Protein AF-0000000072409948 (afdb_homodimer)

Structure (mmCIF, N/CA/C/O backbone):
data_AF-0000000072409948-model_v1
#
loop_
_entity.id
_entity.type
_entity.pdbx_description
1 polymer 'Uncharacterized protein'
#
loop_
_atom_site.group_PDB
_atom_site.id
_atom_site.type_symbol
_atom_site.label_atom_id
_atom_site.label_alt_id
_atom_site.label_comp_id
_atom_site.label_asym_id
_atom_site.label_entity_id
_atom_site.label_seq_id
_atom_site.pdbx_PDB_ins_code
_atom_site.Cartn_x
_atom_site.Cartn_y
_atom_site.Cartn_z
_atom_site.occupancy
_atom_site.B_iso_or_equiv
_atom_site.auth_seq_id
_atom_site.auth_comp_id
_atom_site.auth_asym_id
_atom_site.auth_atom_id
_atom_site.pdbx_PDB_model_num
ATOM 1 N N . MET A 1 1 ? 25.859 12.555 -10.852 1 37.06 1 MET A N 1
ATOM 2 C CA . MET A 1 1 ? 24.609 13.281 -10.75 1 37.06 1 MET A CA 1
ATOM 3 C C . MET A 1 1 ? 24.266 13.594 -9.297 1 37.06 1 MET A C 1
ATOM 5 O O . MET A 1 1 ? 24.281 12.695 -8.453 1 37.06 1 MET A O 1
ATOM 9 N N . LYS A 1 2 ? 24.5 14.805 -8.852 1 41.34 2 LYS A N 1
ATOM 10 C CA . LYS A 1 2 ? 24.234 15.227 -7.48 1 41.34 2 LYS A CA 1
ATOM 11 C C . LYS A 1 2 ? 22.844 14.781 -7.027 1 41.34 2 LYS A C 1
ATOM 13 O O . LYS A 1 2 ? 21.859 15 -7.738 1 41.34 2 LYS A O 1
ATOM 18 N N .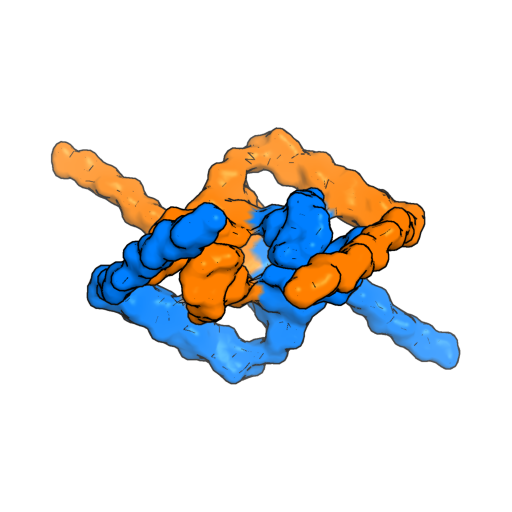 ARG A 1 3 ? 22.703 13.812 -6.215 1 50.34 3 ARG A N 1
ATOM 19 C CA . ARG A 1 3 ? 21.406 13.43 -5.645 1 50.34 3 ARG A CA 1
ATOM 20 C C . ARG A 1 3 ? 20.641 14.656 -5.16 1 50.34 3 ARG A C 1
ATOM 22 O O . ARG A 1 3 ? 21.141 15.422 -4.328 1 50.34 3 ARG A O 1
ATOM 29 N N . ALA A 1 4 ? 19.922 15.336 -6.039 1 54.34 4 ALA A N 1
ATOM 30 C CA . ALA A 1 4 ? 19.141 16.484 -5.609 1 54.34 4 ALA A CA 1
ATOM 31 C C . ALA A 1 4 ? 18.547 16.266 -4.223 1 54.34 4 ALA A C 1
ATOM 33 O O . ALA A 1 4 ? 18.125 15.148 -3.891 1 54.34 4 ALA A O 1
ATOM 34 N N . SER A 1 5 ? 19.031 17.062 -3.244 1 65.25 5 SER A N 1
ATOM 35 C CA . SER A 1 5 ? 18.578 17.031 -1.859 1 65.25 5 SER A CA 1
ATOM 36 C C . SER A 1 5 ? 17.062 16.875 -1.782 1 65.25 5 SER A C 1
ATOM 38 O O . SER A 1 5 ? 16.328 17.609 -2.461 1 65.25 5 SER A O 1
ATOM 40 N N . ILE A 1 6 ? 16.656 15.711 -1.478 1 70.06 6 ILE A N 1
ATOM 41 C CA . ILE A 1 6 ? 15.219 15.5 -1.303 1 70.06 6 ILE A CA 1
ATOM 42 C C . ILE A 1 6 ? 14.664 16.531 -0.312 1 70.06 6 ILE A C 1
ATOM 44 O O . ILE A 1 6 ? 15.164 16.641 0.808 1 70.06 6 ILE A O 1
ATOM 48 N N . ARG A 1 7 ? 13.961 17.547 -0.722 1 80.25 7 ARG A N 1
ATOM 49 C CA . ARG A 1 7 ? 13.305 18.5 0.164 1 80.25 7 ARG A CA 1
ATOM 50 C C . ARG A 1 7 ? 12.266 17.812 1.042 1 80.25 7 ARG A C 1
ATOM 52 O O . ARG A 1 7 ? 11.258 17.312 0.543 1 80.25 7 ARG A O 1
ATOM 59 N N . VAL A 1 8 ? 12.656 17.484 2.227 1 82.19 8 VAL A N 1
ATOM 60 C CA . VAL A 1 8 ? 11.727 16.938 3.207 1 82.19 8 VAL A CA 1
ATOM 61 C C . VAL A 1 8 ? 11.188 18.062 4.09 1 82.19 8 VAL A C 1
ATOM 63 O O . VAL A 1 8 ? 11.945 18.906 4.574 1 82.19 8 VAL A O 1
ATOM 66 N N . GLN A 1 9 ? 9.836 18.266 4.035 1 86.56 9 GLN A N 1
ATOM 67 C CA . GLN A 1 9 ? 9.18 19.234 4.906 1 86.56 9 GLN A CA 1
ATOM 68 C C . GLN A 1 9 ? 8.32 18.531 5.957 1 86.56 9 GLN A C 1
ATOM 70 O O . GLN A 1 9 ? 7.84 17.422 5.734 1 86.56 9 GLN A O 1
ATOM 75 N N . GLU A 1 10 ? 8.219 19.203 7.148 1 88.12 10 GLU A N 1
ATOM 76 C CA . GLU A 1 10 ? 7.355 18.688 8.203 1 88.12 10 GLU A CA 1
ATOM 77 C C . GLU A 1 10 ? 5.887 18.75 7.793 1 88.12 10 GLU A C 1
ATOM 79 O O . GLU A 1 10 ? 5.414 19.781 7.305 1 88.12 10 GLU A O 1
ATOM 84 N N . PRO A 1 11 ? 5.23 17.703 8.008 1 89.88 11 PRO A N 1
ATOM 85 C CA . PRO A 1 11 ? 3.809 17.719 7.656 1 89.88 11 PRO A CA 1
ATOM 86 C C . PRO A 1 11 ? 3.006 18.719 8.477 1 89.88 11 PRO A C 1
ATOM 88 O O . PRO A 1 11 ? 3.469 19.188 9.523 1 89.88 11 PRO A O 1
ATOM 91 N N . THR A 1 12 ? 1.837 19.109 7.941 1 90.06 12 THR A N 1
ATOM 92 C CA . THR A 1 12 ? 0.918 19.969 8.68 1 90.06 12 THR A CA 1
ATOM 93 C C . THR A 1 12 ? 0.441 19.281 9.953 1 90.06 12 THR A C 1
ATOM 95 O O . THR A 1 12 ? 0.451 18.047 10.047 1 90.06 12 THR A O 1
ATOM 98 N N . PRO A 1 13 ? 0.088 20.047 10.969 1 92.69 13 PRO A N 1
ATOM 99 C CA . PRO A 1 13 ? -0.425 19.453 12.203 1 92.69 13 PRO A CA 1
ATOM 100 C C . PRO A 1 13 ? -1.589 18.5 11.953 1 92.69 13 PRO A C 1
ATOM 102 O O . PRO A 1 13 ? -1.702 17.469 12.625 1 92.69 13 PRO A O 1
ATOM 105 N N . GLU A 1 14 ? -2.43 18.844 11.055 1 90.38 14 GLU A N 1
ATOM 106 C CA . GLU A 1 14 ? -3.555 17.984 10.711 1 90.38 14 GLU A CA 1
ATOM 107 C C . GLU A 1 14 ? -3.072 16.641 10.172 1 90.38 14 GLU A C 1
ATOM 109 O O . GLU A 1 14 ? -3.58 15.594 10.57 1 90.38 14 GLU A O 1
ATOM 114 N N . LEU A 1 15 ? -2.092 16.703 9.305 1 89.88 15 LEU A N 1
ATOM 115 C CA . LEU A 1 15 ? -1.567 15.477 8.727 1 89.88 15 LEU A CA 1
ATOM 116 C C . LEU A 1 15 ? -0.826 14.656 9.781 1 89.88 15 LEU A C 1
ATOM 118 O O . LEU A 1 15 ? -0.91 13.422 9.781 1 89.88 15 LEU A O 1
ATOM 122 N N . ILE A 1 16 ? -0.155 15.32 10.68 1 93.31 16 ILE A N 1
ATOM 123 C CA . ILE A 1 16 ? 0.527 14.648 11.773 1 93.31 16 ILE A CA 1
ATOM 124 C C . ILE A 1 16 ? -0.49 13.883 12.625 1 93.31 16 ILE A C 1
ATOM 126 O O . ILE A 1 16 ? -0.248 12.734 13.008 1 93.31 16 ILE A O 1
ATOM 130 N N . GLU A 1 17 ? -1.578 14.539 12.859 1 94.44 17 GLU A N 1
ATOM 131 C CA . GLU A 1 17 ? -2.627 13.898 13.648 1 94.44 17 GLU A CA 1
ATOM 132 C C . GLU A 1 17 ? -3.209 1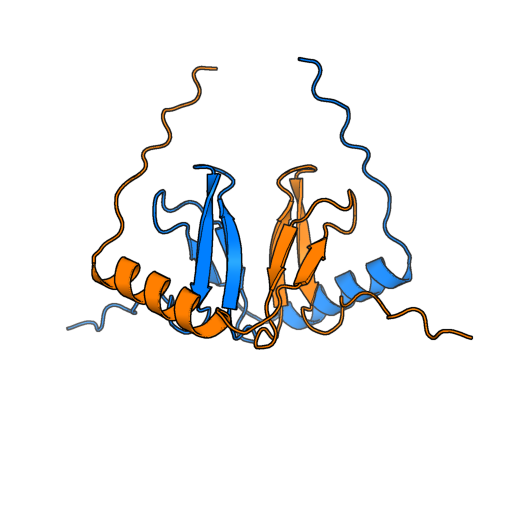2.695 12.922 1 94.44 17 GLU A C 1
ATOM 134 O O . GLU A 1 17 ? -3.488 11.664 13.531 1 94.44 17 GLU A O 1
ATOM 139 N N . LYS A 1 18 ? -3.41 12.797 11.648 1 94.12 18 LYS A N 1
ATOM 140 C CA . LYS A 1 18 ? -3.92 11.68 10.859 1 94.12 18 LYS A CA 1
ATOM 141 C C . LYS A 1 18 ? -2.955 10.5 10.898 1 94.12 18 LYS A C 1
ATOM 143 O O . LYS A 1 18 ? -3.379 9.352 11.023 1 94.12 18 LYS A O 1
ATOM 148 N N . ILE A 1 19 ? -1.695 10.789 10.812 1 94.75 19 ILE A N 1
ATOM 149 C CA . ILE A 1 19 ? -0.677 9.742 10.859 1 94.75 19 ILE A CA 1
ATOM 150 C C . ILE A 1 19 ? -0.687 9.07 12.227 1 94.75 19 ILE A C 1
ATOM 152 O O . ILE A 1 19 ? -0.623 7.84 12.32 1 94.75 19 ILE A O 1
ATOM 156 N N . ARG A 1 20 ? -0.752 9.898 13.25 1 96.25 20 ARG A N 1
ATOM 157 C CA . ARG A 1 20 ? -0.808 9.367 14.602 1 96.25 20 ARG A CA 1
ATOM 158 C C . ARG A 1 20 ? -2.014 8.445 14.781 1 96.25 20 ARG A C 1
ATOM 160 O O . ARG A 1 20 ? -1.891 7.352 15.336 1 96.25 20 ARG A O 1
ATOM 167 N N . ARG A 1 21 ? -3.174 8.891 14.352 1 96.5 21 ARG A N 1
ATOM 168 C CA . ARG A 1 21 ? -4.395 8.102 14.469 1 96.5 21 ARG A CA 1
ATOM 169 C C . ARG A 1 21 ? -4.266 6.785 13.703 1 96.5 21 ARG A C 1
ATOM 171 O O . ARG A 1 21 ? -4.73 5.742 14.172 1 96.5 21 ARG A O 1
ATOM 178 N N . ALA A 1 22 ? -3.697 6.836 12.531 1 96.88 22 ALA A N 1
ATOM 179 C CA . ALA A 1 22 ? -3.477 5.625 11.75 1 96.88 22 ALA A CA 1
ATOM 180 C C . ALA A 1 22 ? -2.59 4.637 12.5 1 96.88 22 ALA A C 1
ATOM 182 O O . ALA A 1 22 ? -2.881 3.439 12.539 1 96.88 22 ALA A O 1
ATOM 183 N N . ARG A 1 23 ? -1.557 5.125 13.094 1 97.19 23 ARG A N 1
ATOM 184 C CA . ARG A 1 23 ? -0.633 4.273 13.836 1 97.19 23 ARG A CA 1
ATOM 185 C C . ARG A 1 23 ? -1.319 3.643 15.039 1 97.19 23 ARG A C 1
ATOM 187 O O . ARG A 1 23 ? -1.107 2.465 15.336 1 97.19 23 ARG A O 1
ATOM 194 N N . VAL A 1 24 ? -2.076 4.473 15.672 1 97.94 24 VAL A N 1
ATOM 195 C CA . VAL A 1 24 ? -2.805 3.959 16.828 1 97.94 24 VAL A CA 1
ATOM 196 C C . VAL A 1 24 ? -3.771 2.861 16.391 1 97.94 24 VAL A C 1
ATOM 198 O O . VAL A 1 24 ? -3.889 1.827 17.047 1 97.94 24 VAL A O 1
ATOM 201 N N . ALA A 1 25 ? -4.469 3.086 15.312 1 97.25 25 ALA A N 1
ATOM 202 C CA . ALA A 1 25 ? -5.48 2.16 14.805 1 97.25 25 ALA A CA 1
ATOM 203 C C . ALA A 1 25 ? -4.871 0.79 14.516 1 97.25 25 ALA A C 1
ATOM 205 O O . ALA A 1 25 ? -5.527 -0.239 14.711 1 97.25 25 ALA A O 1
ATOM 206 N N . ILE A 1 26 ? -3.617 0.739 14.016 1 97.31 26 ILE A N 1
ATOM 207 C CA . ILE A 1 26 ? -3.055 -0.536 13.586 1 97.31 26 ILE A CA 1
ATOM 208 C C . ILE A 1 26 ? -2.184 -1.117 14.695 1 97.31 26 ILE A C 1
ATOM 210 O O . ILE A 1 26 ? -1.566 -2.17 14.523 1 97.31 26 ILE A O 1
ATOM 214 N N . SER A 1 27 ? -2.064 -0.481 15.836 1 97.38 27 SER A N 1
ATOM 215 C CA . SER A 1 27 ? -1.108 -0.81 16.891 1 97.38 27 SER A CA 1
ATOM 216 C C . SER A 1 27 ? -1.29 -2.244 17.375 1 97.38 27 SER A C 1
ATOM 218 O O . SER A 1 27 ? -0.332 -2.885 17.812 1 97.38 27 SER A O 1
ATOM 220 N N . GLN A 1 28 ? -2.486 -2.785 17.234 1 97.44 28 GLN A N 1
ATOM 221 C CA . GLN A 1 28 ? -2.742 -4.133 17.75 1 97.44 28 GLN A CA 1
ATOM 222 C C . GLN A 1 28 ? -2.898 -5.125 16.594 1 97.44 28 GLN A C 1
ATOM 224 O O . GLN A 1 28 ? -3.311 -6.27 16.812 1 97.44 28 GLN A O 1
ATOM 229 N N . GLN A 1 29 ? -2.688 -4.695 15.422 1 96.5 29 GLN A N 1
ATOM 230 C CA . GLN A 1 29 ? -2.812 -5.566 14.258 1 96.5 29 GLN A CA 1
ATOM 231 C C . GLN A 1 29 ? -1.453 -6.109 13.828 1 96.5 29 GLN A C 1
ATOM 233 O O . GLN A 1 29 ? -0.436 -5.426 13.953 1 96.5 29 GLN A O 1
ATOM 238 N N . LYS A 1 30 ? -1.477 -7.254 13.312 1 94.12 30 LYS A N 1
ATOM 239 C CA . LYS A 1 30 ? -0.268 -7.844 12.75 1 94.12 30 LYS A CA 1
ATOM 240 C C . LYS A 1 30 ? -0.088 -7.438 11.289 1 94.12 30 LYS A C 1
ATOM 242 O O . LYS A 1 30 ? -1.007 -7.586 10.484 1 94.12 30 LYS A O 1
ATOM 247 N N . PRO A 1 31 ? 1.064 -6.949 11.016 1 93.94 31 PRO A N 1
ATOM 248 C CA . PRO A 1 31 ? 1.305 -6.582 9.617 1 93.94 31 PRO A CA 1
ATOM 249 C C . PRO A 1 31 ? 1.535 -7.793 8.719 1 93.94 31 PRO A C 1
ATOM 251 O O . PRO A 1 31 ? 2.104 -8.797 9.156 1 93.94 31 PRO A O 1
ATOM 254 N N . ARG A 1 32 ? 1.07 -7.676 7.496 1 93.12 32 ARG A N 1
ATOM 255 C CA . ARG A 1 32 ? 1.384 -8.609 6.418 1 93.12 32 ARG A CA 1
ATOM 256 C C . ARG A 1 32 ? 2.074 -7.895 5.262 1 93.12 32 ARG A C 1
ATOM 258 O O . ARG A 1 32 ? 1.568 -6.891 4.754 1 93.12 32 ARG A O 1
ATOM 265 N N . TYR A 1 33 ? 3.102 -8.453 4.82 1 93.19 33 TYR A N 1
ATOM 266 C CA . TYR A 1 33 ? 3.836 -7.824 3.725 1 93.19 33 TYR A CA 1
ATOM 267 C C . TYR A 1 33 ? 3.412 -8.406 2.381 1 93.19 33 TYR A C 1
ATOM 269 O O . TYR A 1 33 ? 3.359 -9.625 2.215 1 93.19 33 TYR A O 1
ATOM 277 N N . LEU A 1 34 ? 3.08 -7.523 1.532 1 93.44 34 LEU A N 1
ATOM 278 C CA . LEU A 1 34 ? 2.898 -7.898 0.135 1 93.44 34 LEU A CA 1
ATOM 279 C C . LEU A 1 34 ? 4.215 -7.809 -0.628 1 93.44 34 LEU A C 1
ATOM 281 O O . LEU A 1 34 ? 4.852 -6.75 -0.653 1 93.44 34 LEU A O 1
ATOM 285 N N . LYS A 1 35 ? 4.535 -8.883 -1.183 1 92.62 35 LYS A N 1
ATOM 286 C CA . LYS A 1 35 ? 5.824 -8.953 -1.86 1 92.62 35 LYS A CA 1
ATOM 287 C C . LYS A 1 35 ? 5.664 -8.773 -3.367 1 92.62 35 LYS A C 1
ATOM 289 O O . LYS A 1 35 ? 4.645 -9.156 -3.939 1 92.62 35 LYS A O 1
ATOM 294 N N . CYS A 1 36 ? 6.711 -8.117 -3.91 1 93.44 36 CYS A N 1
ATOM 295 C CA . CYS A 1 36 ? 6.766 -8.031 -5.367 1 93.44 36 CYS A CA 1
ATOM 296 C C . CYS A 1 36 ? 6.734 -9.422 -5.992 1 93.44 36 CYS A C 1
ATOM 298 O O . CYS A 1 36 ? 7.535 -10.289 -5.629 1 93.44 36 CYS A O 1
ATOM 300 N N . PRO A 1 37 ? 5.805 -9.711 -6.992 1 92.25 37 PRO A N 1
ATOM 301 C CA . PRO A 1 37 ? 5.711 -11.039 -7.594 1 92.25 37 PRO A CA 1
ATOM 302 C C . PRO A 1 37 ? 6.922 -11.383 -8.461 1 92.25 37 PRO A C 1
ATOM 304 O O . PRO A 1 37 ? 7.129 -12.547 -8.805 1 92.25 37 PRO A O 1
ATOM 307 N N . TYR A 1 38 ? 7.762 -10.438 -8.758 1 92.88 38 TYR A N 1
ATOM 308 C CA . TYR A 1 38 ? 8.844 -10.625 -9.727 1 92.88 38 TYR A CA 1
ATOM 309 C C . TYR A 1 38 ? 10.18 -10.82 -9.016 1 92.88 38 TYR A C 1
ATOM 311 O O . TYR A 1 38 ? 10.977 -11.672 -9.414 1 92.88 38 TYR A O 1
ATOM 319 N N . CYS A 1 39 ? 10.383 -10.008 -7.93 1 94.25 39 CYS A N 1
ATOM 320 C CA . CYS A 1 39 ? 11.695 -10.102 -7.285 1 94.25 39 CYS A CA 1
ATOM 321 C C . CYS A 1 39 ? 11.555 -10.445 -5.809 1 94.25 39 CYS A C 1
ATOM 323 O O . CYS A 1 39 ? 12.547 -10.562 -5.098 1 94.25 39 CYS A O 1
ATOM 325 N N . GLN A 1 40 ? 10.359 -10.5 -5.258 1 91.5 40 GLN A N 1
ATOM 326 C CA . GLN A 1 40 ? 10.016 -10.953 -3.912 1 91.5 40 GLN A CA 1
ATOM 327 C C . GLN A 1 40 ? 10.422 -9.922 -2.863 1 91.5 40 GLN A C 1
ATOM 329 O O . GLN A 1 40 ? 10.414 -10.211 -1.666 1 91.5 40 GLN A O 1
ATOM 334 N N . HIS A 1 41 ? 10.742 -8.742 -3.326 1 92.88 41 HIS A N 1
ATOM 335 C CA . HIS A 1 41 ? 10.992 -7.637 -2.404 1 92.88 41 HIS A CA 1
ATOM 336 C C . HIS A 1 41 ? 9.703 -7.191 -1.72 1 92.88 41 HIS A C 1
ATOM 338 O O . HIS A 1 41 ? 8.641 -7.164 -2.344 1 92.88 41 HIS A O 1
ATOM 344 N N . ASN A 1 42 ? 9.844 -6.754 -0.458 1 90.56 42 ASN A N 1
ATOM 345 C CA . ASN A 1 42 ? 8.68 -6.23 0.247 1 90.56 42 ASN A CA 1
ATOM 346 C C . ASN A 1 42 ? 8.172 -4.941 -0.392 1 90.56 42 ASN A C 1
ATOM 348 O O . ASN A 1 42 ? 8.883 -3.93 -0.405 1 90.56 42 ASN A O 1
ATOM 352 N N . ALA A 1 43 ? 7.035 -5.023 -0.864 1 88.12 43 ALA A N 1
ATOM 353 C CA . ALA A 1 43 ? 6.457 -3.869 -1.549 1 88.12 43 ALA A CA 1
ATOM 354 C C . ALA A 1 43 ? 5.738 -2.949 -0.564 1 88.12 43 ALA A C 1
ATOM 356 O O . ALA A 1 43 ? 6.102 -1.781 -0.419 1 88.12 43 ALA A O 1
ATOM 357 N N . ILE A 1 44 ? 4.699 -3.465 0.11 1 94 44 ILE A N 1
ATOM 358 C CA . ILE A 1 44 ? 3.896 -2.686 1.046 1 94 44 ILE A CA 1
ATOM 359 C C . ILE A 1 44 ? 3.449 -3.574 2.205 1 94 44 ILE A C 1
ATOM 361 O O . ILE A 1 44 ? 3.449 -4.801 2.09 1 94 44 ILE A O 1
ATOM 365 N N . ALA A 1 45 ? 3.201 -2.891 3.295 1 95.94 45 ALA A N 1
ATOM 366 C CA . ALA A 1 45 ? 2.607 -3.6 4.426 1 95.94 45 ALA A CA 1
ATOM 367 C C . ALA A 1 45 ? 1.119 -3.287 4.551 1 95.94 45 ALA A C 1
ATOM 369 O O . ALA A 1 45 ? 0.706 -2.135 4.395 1 95.94 45 ALA A O 1
ATOM 370 N N . VAL A 1 46 ? 0.393 -4.355 4.73 1 96.94 46 VAL A N 1
ATOM 371 C CA . VAL A 1 46 ? -1.041 -4.219 4.965 1 96.94 46 VAL A CA 1
ATOM 372 C C . VAL A 1 46 ? -1.403 -4.836 6.316 1 96.94 46 VAL A C 1
ATOM 374 O O . VAL A 1 46 ? -0.59 -5.539 6.922 1 96.94 46 VAL A O 1
ATOM 377 N N . TYR A 1 47 ? -2.549 -4.469 6.734 1 96 47 TYR A N 1
ATOM 378 C CA . TYR A 1 47 ? -2.975 -4.875 8.07 1 96 47 TYR A CA 1
ATOM 379 C C . TYR A 1 47 ? -4.312 -5.598 8.016 1 96 47 TYR A C 1
ATOM 381 O O . TYR A 1 47 ? -4.863 -5.824 6.938 1 96 47 TYR A O 1
ATOM 389 N N . GLU A 1 48 ? -4.781 -6.07 9.109 1 95.06 48 GLU A N 1
ATOM 390 C CA . GLU A 1 48 ? -5.973 -6.91 9.188 1 95.06 48 GLU A CA 1
ATOM 391 C C . GLU A 1 48 ? -7.199 -6.188 8.641 1 95.06 48 GLU A C 1
ATOM 393 O O . GLU A 1 48 ? -8.109 -6.82 8.094 1 95.06 48 GLU A O 1
ATOM 398 N N . ASP A 1 49 ? -7.203 -4.941 8.672 1 95.12 49 ASP A N 1
ATOM 399 C CA . ASP A 1 49 ? -8.383 -4.188 8.258 1 95.12 49 ASP A CA 1
ATOM 400 C C . ASP A 1 49 ? -8.281 -3.771 6.789 1 95.12 49 ASP A C 1
ATOM 402 O O . ASP A 1 49 ? -9.211 -3.172 6.246 1 95.12 49 ASP A O 1
ATOM 406 N N . THR A 1 50 ? -7.188 -4.051 6.164 1 95.88 50 THR A N 1
ATOM 407 C CA . THR A 1 50 ? -6.98 -3.613 4.789 1 95.88 50 THR A CA 1
ATOM 408 C C . THR A 1 50 ? -7.773 -4.488 3.818 1 95.88 50 THR A C 1
ATOM 410 O O . THR A 1 50 ? -7.805 -5.711 3.961 1 95.88 50 THR A O 1
ATOM 413 N N . ARG A 1 51 ? -8.445 -3.822 2.908 1 95.62 51 ARG A N 1
ATOM 414 C CA . ARG A 1 51 ? -9.195 -4.488 1.853 1 95.62 51 ARG A CA 1
ATOM 415 C C . ARG A 1 51 ? -9.047 -3.758 0.523 1 95.62 51 ARG A C 1
ATOM 417 O O . ARG A 1 51 ? -8.625 -2.602 0.49 1 95.62 51 ARG A O 1
ATOM 424 N N . GLY A 1 52 ? -9.367 -4.535 -0.489 1 96.5 52 GLY A N 1
ATOM 425 C CA . GLY A 1 52 ? -9.375 -3.908 -1.801 1 96.5 52 GLY A CA 1
ATOM 426 C C . GLY A 1 52 ? -8.062 -4.074 -2.549 1 96.5 52 GLY A C 1
ATOM 427 O O . GLY A 1 52 ? -7.398 -5.105 -2.43 1 96.5 52 GLY A O 1
ATOM 428 N N . HIS A 1 53 ? -7.797 -3.104 -3.461 1 97.56 53 HIS A N 1
ATOM 429 C CA . HIS A 1 53 ? -6.648 -3.207 -4.352 1 97.56 53 HIS A CA 1
ATOM 430 C C . HIS A 1 53 ? -5.68 -2.047 -4.141 1 97.56 53 HIS A C 1
ATOM 432 O O . HIS A 1 53 ? -6.109 -0.905 -3.951 1 97.56 53 HIS A O 1
ATOM 438 N N . VAL A 1 54 ? -4.441 -2.348 -4.121 1 97.12 54 VAL A N 1
ATOM 439 C CA . VAL A 1 54 ? -3.377 -1.356 -3.998 1 97.12 54 VAL A CA 1
ATOM 440 C C . VAL A 1 54 ? -2.348 -1.562 -5.105 1 97.12 54 VAL A C 1
ATOM 442 O O . VAL A 1 54 ? -2.031 -2.699 -5.465 1 97.12 54 VAL A O 1
ATOM 445 N N . GLU A 1 55 ? -1.896 -0.514 -5.68 1 96.69 55 GLU A N 1
ATOM 446 C CA . GLU A 1 55 ? -0.876 -0.556 -6.723 1 96.69 55 GLU A CA 1
ATOM 447 C C . GLU A 1 55 ? 0.417 0.105 -6.258 1 96.69 55 GLU A C 1
ATOM 449 O O . GLU A 1 55 ? 0.391 1.192 -5.676 1 96.69 55 GLU A O 1
ATOM 454 N N . SER A 1 56 ? 1.498 -0.57 -6.426 1 95.44 56 SER A N 1
ATOM 455 C CA . SER A 1 56 ? 2.783 -0.015 -6.016 1 95.44 56 SER A CA 1
ATOM 456 C C . SER A 1 56 ? 3.885 -0.379 -7.004 1 95.44 56 SER A C 1
ATOM 458 O O . SER A 1 56 ? 3.818 -1.421 -7.66 1 95.44 56 SER A O 1
ATOM 460 N N . LYS A 1 57 ? 4.816 0.558 -7.113 1 94.25 57 LYS A N 1
ATOM 461 C CA . LYS A 1 57 ? 6.047 0.295 -7.855 1 94.25 57 LYS A CA 1
ATOM 462 C C . LYS A 1 57 ? 7.137 -0.256 -6.938 1 94.25 57 LYS A C 1
ATOM 464 O O . LYS A 1 57 ? 7.457 0.352 -5.914 1 94.25 57 LYS A O 1
ATOM 469 N N . CYS A 1 58 ? 7.676 -1.417 -7.312 1 93.94 58 CYS A N 1
ATOM 470 C CA . CYS A 1 58 ? 8.711 -2.061 -6.508 1 93.94 58 CYS A CA 1
ATOM 471 C C . CYS A 1 58 ? 9.969 -1.206 -6.453 1 93.94 58 CYS A C 1
ATOM 473 O O . CYS A 1 58 ? 10.484 -0.787 -7.492 1 93.94 58 CYS A O 1
ATOM 475 N N . LYS A 1 59 ? 10.484 -1.011 -5.285 1 89.88 59 LYS A N 1
ATOM 476 C CA . LYS A 1 59 ? 11.664 -0.18 -5.086 1 89.88 59 LYS A CA 1
ATOM 477 C C . LYS A 1 59 ? 12.922 -0.881 -5.594 1 89.88 59 LYS A C 1
ATOM 479 O O . LYS A 1 59 ? 13.938 -0.234 -5.852 1 89.88 59 LYS A O 1
ATOM 484 N N . LYS A 1 60 ? 12.75 -2.195 -5.719 1 92.5 60 LYS A N 1
ATOM 485 C CA . LYS A 1 60 ? 13.93 -2.98 -6.078 1 92.5 60 LYS A CA 1
ATOM 486 C C . LYS A 1 60 ? 14.016 -3.188 -7.586 1 92.5 60 LYS A C 1
ATOM 488 O O . LYS A 1 60 ? 15.008 -2.818 -8.211 1 92.5 60 LYS A O 1
ATOM 493 N N . CYS A 1 61 ? 13 -3.746 -8.172 1 93.62 61 CYS A N 1
ATOM 494 C CA . CYS A 1 61 ? 13.094 -4.102 -9.586 1 93.62 61 CYS A CA 1
ATOM 495 C C . CYS A 1 61 ? 12.352 -3.092 -10.453 1 93.62 61 CYS A C 1
ATOM 497 O O . CYS A 1 61 ? 12.469 -3.1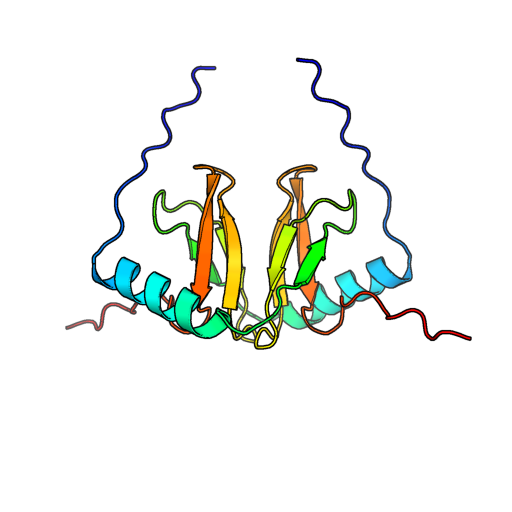15 -11.68 1 93.62 61 CYS A O 1
ATOM 499 N N . GLY A 1 62 ? 11.484 -2.188 -9.836 1 92.44 62 GLY A N 1
ATOM 500 C CA . GLY A 1 62 ? 10.852 -1.098 -10.562 1 92.44 62 GLY A CA 1
ATOM 501 C C . GLY A 1 62 ? 9.555 -1.502 -11.227 1 92.44 62 GLY A C 1
ATOM 502 O O . GLY A 1 62 ? 8.898 -0.679 -11.875 1 92.44 62 GLY A O 1
ATOM 503 N N . ARG A 1 63 ? 9.18 -2.738 -11.078 1 93.56 63 ARG A N 1
ATOM 504 C CA . ARG A 1 63 ? 7.934 -3.18 -11.695 1 93.56 63 ARG A CA 1
ATOM 505 C C . ARG A 1 63 ? 6.727 -2.713 -10.898 1 93.56 63 ARG A C 1
ATOM 507 O O . ARG A 1 63 ? 6.77 -2.668 -9.664 1 93.56 63 ARG A O 1
ATOM 514 N N . ILE A 1 64 ? 5.672 -2.406 -11.625 1 95.19 64 ILE A N 1
ATOM 515 C CA . ILE A 1 64 ? 4.418 -1.953 -11.031 1 95.19 64 ILE A CA 1
ATOM 516 C C . ILE A 1 64 ? 3.445 -3.125 -10.922 1 95.19 64 ILE A C 1
ATOM 518 O O . ILE A 1 64 ? 3.271 -3.887 -11.875 1 95.19 64 ILE A O 1
ATOM 522 N N . THR A 1 65 ? 2.912 -3.334 -9.789 1 95.38 65 THR A N 1
ATOM 523 C CA . THR A 1 65 ? 1.961 -4.422 -9.602 1 95.38 65 THR A CA 1
ATOM 524 C C . THR A 1 65 ? 0.72 -3.934 -8.859 1 95.38 65 THR A C 1
ATOM 526 O O . THR A 1 65 ? 0.822 -3.131 -7.93 1 95.38 65 THR A O 1
ATOM 529 N N . VAL A 1 66 ? -0.425 -4.434 -9.297 1 96.94 66 VAL A N 1
ATOM 530 C CA . VAL A 1 66 ? -1.67 -4.273 -8.555 1 96.94 66 VAL A CA 1
ATOM 531 C C . VAL A 1 66 ? -1.886 -5.477 -7.641 1 96.94 66 VAL A C 1
ATOM 533 O O . VAL A 1 66 ? -1.911 -6.621 -8.109 1 96.94 66 VAL A O 1
ATOM 536 N N . PHE A 1 67 ? -2.023 -5.164 -6.348 1 96.38 67 PHE A N 1
ATOM 537 C CA . PHE A 1 67 ? -2.223 -6.219 -5.359 1 96.38 67 PHE A CA 1
ATOM 538 C C . PHE A 1 67 ? -3.68 -6.277 -4.918 1 96.38 67 PHE A C 1
ATOM 540 O O . PHE A 1 67 ? -4.254 -5.262 -4.523 1 96.38 67 PHE A O 1
ATOM 547 N N . ASP A 1 68 ? -4.23 -7.441 -5.102 1 95.88 68 ASP A N 1
ATOM 548 C CA . ASP A 1 68 ? -5.449 -7.742 -4.359 1 95.88 68 ASP A CA 1
ATOM 549 C C . ASP A 1 68 ? -5.129 -8.172 -2.93 1 95.88 68 ASP A C 1
ATOM 551 O O . ASP A 1 68 ? -4.656 -9.289 -2.703 1 95.88 68 ASP A O 1
ATOM 555 N N . VAL A 1 69 ? -5.434 -7.332 -1.995 1 94.88 69 VAL A N 1
ATOM 556 C CA . VAL A 1 69 ? -4.926 -7.473 -0.634 1 94.88 69 VAL A CA 1
ATOM 557 C C . VAL A 1 69 ? -5.43 -8.781 -0.028 1 94.88 69 VAL A C 1
ATOM 559 O O . VAL A 1 69 ? -4.691 -9.469 0.687 1 94.88 69 VAL A O 1
ATOM 562 N N . LEU A 1 70 ? -6.641 -9.148 -0.3 1 89.31 70 LEU A N 1
A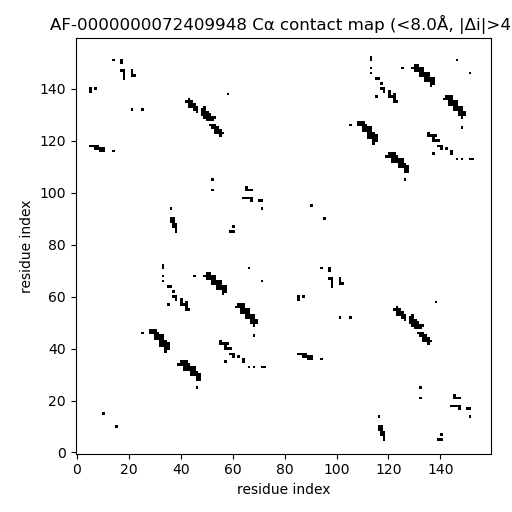TOM 563 C CA . LEU A 1 70 ? -7.215 -10.336 0.332 1 89.31 70 LEU A CA 1
ATOM 564 C C . LEU A 1 70 ? -6.832 -11.602 -0.43 1 89.31 70 LEU A C 1
ATOM 566 O O . LEU A 1 70 ? -6.617 -12.656 0.174 1 89.31 70 LEU A O 1
ATOM 570 N N . ASN A 1 71 ? -6.621 -11.5 -1.709 1 82.44 71 ASN A N 1
ATOM 571 C CA . ASN A 1 71 ? -6.449 -12.711 -2.502 1 82.44 71 ASN A CA 1
ATOM 572 C C . ASN A 1 71 ? -4.977 -12.977 -2.801 1 82.44 71 ASN A C 1
ATOM 574 O O . ASN A 1 71 ? -4.637 -14.008 -3.383 1 82.44 71 ASN A O 1
ATOM 578 N N . MET A 1 72 ? -4.16 -12.062 -2.533 1 75.88 72 MET A N 1
ATOM 579 C CA . MET A 1 72 ? -2.734 -12.312 -2.723 1 75.88 72 MET A CA 1
ATOM 580 C C . MET A 1 72 ? -2.064 -12.672 -1.401 1 75.88 72 MET A C 1
ATOM 582 O O . MET A 1 72 ? -0.965 -12.203 -1.11 1 75.88 72 MET A O 1
ATOM 586 N N . ARG A 1 73 ? -2.898 -13.258 -0.56 1 65.12 73 ARG A N 1
ATOM 587 C CA . ARG A 1 73 ? -2.379 -13.828 0.679 1 65.12 73 ARG A CA 1
ATOM 588 C C . ARG A 1 73 ? -1.681 -15.164 0.418 1 65.12 73 ARG A C 1
ATOM 590 O O . ARG A 1 73 ? -2.055 -15.891 -0.499 1 65.12 73 ARG A O 1
ATOM 597 N N . ARG A 1 74 ? -0.408 -15.219 0.861 1 53.53 74 ARG A N 1
ATOM 598 C CA . ARG A 1 74 ? 0.24 -16.531 0.761 1 53.53 74 ARG A CA 1
ATOM 599 C C . ARG A 1 74 ? -0.672 -17.625 1.281 1 53.53 74 ARG A C 1
ATOM 601 O O . ARG A 1 74 ? -1.351 -17.453 2.297 1 53.53 74 ARG A O 1
ATOM 608 N N . LEU A 1 75 ? -1.147 -18.484 0.385 1 45.56 75 LEU A N 1
ATOM 609 C CA . LEU A 1 75 ? -1.874 -19.672 0.792 1 45.56 75 LEU A CA 1
ATOM 610 C C . LEU A 1 75 ? -1.148 -20.391 1.925 1 45.56 75 LEU A C 1
ATOM 612 O O . LEU A 1 75 ? 0.08 -20.5 1.913 1 45.56 75 LEU A O 1
ATOM 616 N N . ARG A 1 76 ? -1.709 -20.203 3.182 1 47.97 76 ARG A N 1
ATOM 617 C CA . ARG A 1 76 ? -1.196 -21.141 4.176 1 47.97 76 ARG A CA 1
ATOM 618 C C . ARG A 1 76 ? -1.066 -22.547 3.586 1 47.97 76 ARG A C 1
ATOM 620 O O . ARG A 1 76 ? -1.954 -23.016 2.865 1 47.97 76 ARG A O 1
ATOM 627 N N . PRO A 1 77 ? 0.104 -23.047 3.48 1 44.66 77 PRO A N 1
ATOM 628 C CA . PRO A 1 77 ? 0.171 -24.453 3.115 1 44.66 77 PRO A CA 1
ATOM 629 C C . PRO A 1 77 ? -0.832 -25.312 3.885 1 44.66 77 PRO A C 1
ATOM 631 O O . PRO A 1 77 ? -0.941 -25.188 5.109 1 44.66 77 PRO A O 1
ATOM 634 N N . ARG A 1 78 ? -1.931 -25.594 3.354 1 38.84 78 ARG A N 1
ATOM 635 C CA . ARG A 1 78 ? -2.721 -26.641 3.998 1 38.84 78 ARG A CA 1
ATOM 636 C C . ARG A 1 78 ? -1.84 -27.812 4.422 1 38.84 78 ARG A C 1
ATOM 638 O O . ARG A 1 78 ? -1.043 -28.312 3.625 1 38.84 78 ARG A O 1
ATOM 645 N N . THR A 1 79 ? -1.226 -27.75 5.652 1 37.19 79 THR A N 1
ATOM 646 C CA . THR A 1 79 ? -0.692 -29.031 6.113 1 37.19 79 THR A CA 1
ATOM 647 C C . THR A 1 79 ? -1.508 -30.188 5.555 1 37.19 79 THR A C 1
ATOM 649 O O . THR A 1 79 ? -2.725 -30.25 5.746 1 37.19 79 THR A O 1
ATOM 652 N N . LYS A 1 80 ? -1.022 -30.812 4.527 1 34.03 80 LYS A N 1
ATOM 653 C CA . LYS A 1 80 ? -1.476 -32.188 4.32 1 34.03 80 LYS A CA 1
ATOM 654 C C . LYS A 1 80 ? -1.313 -33 5.586 1 34.03 80 LYS A C 1
ATOM 656 O O . LYS A 1 80 ? -0.292 -32.906 6.273 1 34.03 80 LYS A O 1
ATOM 661 N N . MET B 1 1 ? 29.781 0.718 -6.328 1 37.19 1 MET B N 1
ATOM 662 C CA . MET B 1 1 ? 29.062 -0.458 -5.84 1 37.19 1 MET B CA 1
ATOM 663 C C . MET B 1 1 ? 28.219 -1.085 -6.945 1 37.19 1 MET B C 1
ATOM 665 O O . MET B 1 1 ? 27.438 -0.394 -7.605 1 37.19 1 MET B O 1
ATOM 669 N N . LYS B 1 2 ? 28.766 -2.162 -7.559 1 38.91 2 LYS B N 1
ATOM 670 C CA . LYS B 1 2 ? 28.078 -2.854 -8.648 1 38.91 2 LYS B CA 1
ATOM 671 C C . LYS B 1 2 ? 26.594 -3.066 -8.312 1 38.91 2 LYS B C 1
ATOM 673 O O . LYS B 1 2 ? 26.266 -3.559 -7.23 1 38.91 2 LYS B O 1
ATOM 678 N N . ARG B 1 3 ? 25.656 -2.367 -8.836 1 48.84 3 ARG B N 1
ATOM 679 C CA . ARG B 1 3 ? 24.219 -2.623 -8.672 1 48.84 3 ARG B CA 1
ATOM 680 C C . ARG B 1 3 ? 23.922 -4.113 -8.789 1 48.84 3 ARG B C 1
ATOM 682 O O . ARG B 1 3 ? 24.234 -4.738 -9.797 1 48.84 3 ARG B O 1
ATOM 689 N N . ALA B 1 4 ? 24.016 -4.895 -7.68 1 53.94 4 ALA B N 1
ATOM 690 C CA . ALA B 1 4 ? 23.672 -6.312 -7.742 1 53.94 4 ALA B CA 1
ATOM 691 C C . ALA B 1 4 ? 22.453 -6.543 -8.633 1 53.94 4 ALA B C 1
ATOM 693 O O . ALA B 1 4 ? 21.516 -5.746 -8.625 1 53.94 4 ALA B O 1
ATOM 694 N N . SER B 1 5 ? 22.688 -7.23 -9.766 1 64.44 5 SER B N 1
ATOM 695 C CA . SER B 1 5 ? 21.656 -7.59 -10.719 1 64.44 5 SER B CA 1
ATOM 696 C C . SER B 1 5 ? 20.391 -8.055 -10.016 1 64.44 5 SER B C 1
ATOM 698 O O . SER B 1 5 ? 20.438 -8.914 -9.125 1 64.44 5 SER B O 1
ATOM 700 N N . ILE B 1 6 ? 19.438 -7.18 -9.953 1 69.94 6 ILE B N 1
ATOM 701 C CA . ILE B 1 6 ? 18.172 -7.578 -9.359 1 69.94 6 ILE B CA 1
ATOM 702 C C . ILE B 1 6 ? 17.656 -8.836 -10.047 1 69.94 6 ILE B C 1
ATOM 704 O O . ILE B 1 6 ? 17.531 -8.875 -11.273 1 69.94 6 ILE B O 1
ATOM 708 N N . ARG B 1 7 ? 17.734 -9.992 -9.469 1 79.81 7 ARG B N 1
ATOM 709 C CA . ARG B 1 7 ? 17.156 -11.219 -10.016 1 79.81 7 ARG B CA 1
ATOM 710 C C . ARG B 1 7 ? 15.648 -11.109 -10.141 1 79.81 7 ARG B C 1
ATOM 712 O O . ARG B 1 7 ? 14.938 -11.023 -9.141 1 79.81 7 ARG B O 1
ATOM 719 N N . VAL B 1 8 ? 15.211 -10.781 -11.336 1 81.81 8 VAL B N 1
ATOM 720 C CA . VAL B 1 8 ? 13.781 -10.758 -11.625 1 81.81 8 VAL B CA 1
ATOM 721 C C . VAL B 1 8 ? 13.359 -12.094 -12.234 1 81.81 8 VAL B C 1
ATOM 723 O O . VAL B 1 8 ? 14.023 -12.609 -13.133 1 81.81 8 VAL B O 1
ATOM 726 N N . GLN B 1 9 ? 12.461 -12.797 -11.508 1 86.69 9 GLN B N 1
ATOM 727 C CA . GLN B 1 9 ? 11.906 -14.047 -12.023 1 86.69 9 GLN B CA 1
ATOM 728 C C . GLN B 1 9 ? 10.438 -13.883 -12.391 1 86.69 9 GLN B C 1
ATOM 730 O O . GLN B 1 9 ? 9.742 -13.039 -11.82 1 86.69 9 GLN B O 1
ATOM 735 N N . GLU B 1 10 ? 10.016 -14.664 -13.461 1 88.19 10 GLU B N 1
ATOM 736 C CA . GLU B 1 10 ? 8.609 -14.672 -13.852 1 88.19 10 GLU B CA 1
ATOM 737 C C . GLU B 1 10 ? 7.734 -15.273 -12.758 1 88.19 10 GLU B C 1
ATOM 739 O O . GLU B 1 10 ? 8.047 -16.344 -12.227 1 88.19 10 GLU B O 1
ATOM 744 N N . PRO B 1 11 ? 6.703 -14.625 -12.477 1 90 11 PRO B N 1
ATOM 745 C CA . PRO B 1 11 ? 5.809 -15.172 -11.453 1 90 11 PRO B CA 1
ATOM 746 C C . PRO B 1 11 ? 5.195 -16.516 -11.867 1 90 11 PRO B C 1
ATOM 748 O O . PRO B 1 11 ? 5.199 -16.859 -13.047 1 90 11 PRO B O 1
ATOM 751 N N . THR B 1 12 ? 4.734 -17.25 -10.844 1 90.31 12 THR B N 1
ATOM 752 C CA . THR B 1 12 ? 4.008 -18.484 -11.109 1 90.31 12 THR B CA 1
ATOM 753 C C . THR B 1 12 ? 2.719 -18.203 -11.883 1 90.31 12 THR B C 1
ATOM 755 O O . THR B 1 12 ? 2.186 -17.094 -11.812 1 90.31 12 THR B O 1
ATOM 758 N N . PRO B 1 13 ? 2.256 -19.188 -12.648 1 92.81 13 PRO B N 1
ATOM 759 C CA . PRO B 1 13 ? 0.998 -18.984 -13.375 1 92.81 13 PRO B CA 1
ATOM 760 C C . PRO B 1 13 ? -0.149 -18.562 -12.461 1 92.81 13 PRO B C 1
ATOM 762 O O . PRO B 1 13 ? -0.991 -17.75 -12.859 1 92.81 13 PRO B O 1
ATOM 765 N N . GLU B 1 14 ? -0.204 -19.109 -11.312 1 90.5 14 GLU B N 1
ATOM 766 C CA . GLU B 1 14 ? -1.236 -18.75 -10.352 1 90.5 14 GLU B CA 1
ATOM 767 C C . GLU B 1 14 ? -1.142 -17.266 -9.984 1 90.5 14 GLU B C 1
ATOM 769 O O . GLU B 1 14 ? -2.154 -16.562 -9.945 1 90.5 14 GLU B O 1
ATOM 774 N N . LEU B 1 15 ? 0.084 -16.844 -9.758 1 90.19 15 LEU B N 1
ATOM 775 C CA . LEU B 1 15 ? 0.277 -15.445 -9.383 1 90.19 15 LEU B CA 1
ATOM 776 C C . LEU B 1 15 ? -0.018 -14.523 -10.562 1 90.19 15 LEU B C 1
ATOM 778 O O . LEU B 1 15 ? -0.583 -13.445 -10.383 1 90.19 15 LEU B O 1
ATOM 782 N N . ILE B 1 16 ? 0.301 -14.945 -11.734 1 93.5 16 ILE B N 1
ATOM 783 C CA . ILE B 1 16 ? -0.008 -14.18 -12.938 1 93.5 16 ILE B CA 1
ATOM 784 C C . ILE B 1 16 ? -1.519 -14 -13.062 1 93.5 16 ILE B C 1
ATOM 786 O O . ILE B 1 16 ? -1.992 -12.906 -13.383 1 93.5 16 ILE B O 1
ATOM 790 N N . GLU B 1 17 ? -2.205 -15.062 -12.797 1 94.56 17 GLU B N 1
ATOM 791 C CA . GLU B 1 17 ? -3.662 -14.992 -12.867 1 94.56 17 GLU B CA 1
ATOM 792 C C . GLU B 1 17 ? -4.223 -14.047 -11.812 1 94.56 17 GLU B C 1
ATOM 794 O O . GLU B 1 17 ? -5.164 -13.297 -12.07 1 94.56 17 GLU B O 1
ATOM 799 N N . LYS B 1 18 ? -3.688 -14.078 -10.648 1 94.25 18 LYS B N 1
ATOM 800 C CA . LYS B 1 18 ? -4.133 -13.18 -9.586 1 94.25 18 LYS B CA 1
ATOM 801 C C . LYS B 1 18 ? -3.889 -11.719 -9.969 1 94.25 18 LYS B C 1
ATOM 803 O O . LYS B 1 18 ? -4.738 -10.859 -9.727 1 94.25 18 LYS B O 1
ATOM 808 N N . ILE B 1 19 ? -2.77 -11.461 -10.555 1 94.94 19 ILE B N 1
ATOM 809 C CA . ILE B 1 19 ? -2.436 -10.109 -10.984 1 94.94 19 ILE B CA 1
ATOM 810 C C . ILE B 1 19 ? -3.406 -9.656 -12.07 1 94.94 19 ILE B C 1
ATOM 812 O O . ILE B 1 19 ? -3.9 -8.523 -12.039 1 94.94 19 ILE B O 1
ATOM 816 N N . ARG B 1 20 ? -3.646 -10.547 -13 1 96.31 20 ARG B N 1
ATOM 817 C CA . ARG B 1 20 ? -4.59 -10.234 -14.07 1 96.31 20 ARG B CA 1
ATOM 818 C C . ARG B 1 20 ? -5.969 -9.914 -13.508 1 96.31 20 ARG B C 1
ATOM 820 O O . ARG B 1 20 ? -6.598 -8.938 -13.914 1 96.31 20 ARG B O 1
ATOM 827 N N . ARG B 1 21 ? -6.449 -10.734 -12.625 1 96.62 21 ARG B N 1
ATOM 828 C CA . ARG B 1 21 ? -7.758 -10.523 -12.016 1 96.62 21 ARG B CA 1
ATOM 829 C C . ARG B 1 21 ? -7.809 -9.195 -11.273 1 96.62 21 ARG B C 1
ATOM 831 O O . ARG B 1 21 ? -8.82 -8.492 -11.312 1 96.62 21 ARG B O 1
ATOM 838 N N . ALA B 1 22 ? -6.762 -8.875 -10.562 1 97 22 ALA B N 1
ATOM 839 C CA . ALA B 1 22 ? -6.68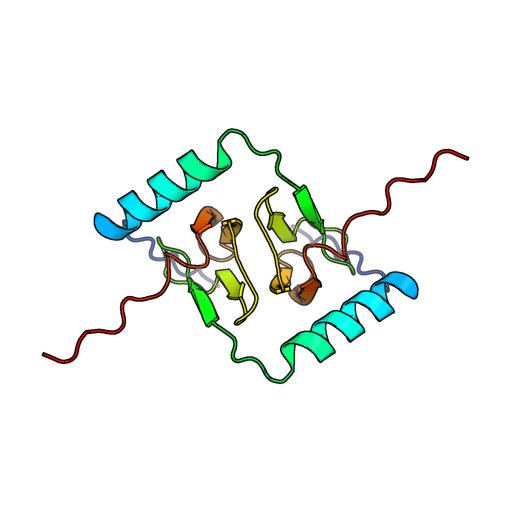4 -7.602 -9.859 1 97 22 ALA B CA 1
ATOM 840 C C . ALA B 1 22 ? -6.781 -6.43 -10.828 1 97 22 ALA B C 1
ATOM 842 O O . ALA B 1 22 ? -7.508 -5.465 -10.578 1 97 22 ALA B O 1
ATOM 843 N N . ARG B 1 23 ? -6.102 -6.516 -11.914 1 97.31 23 ARG B N 1
ATOM 844 C CA . ARG B 1 23 ? -6.117 -5.457 -12.914 1 97.31 23 ARG B CA 1
ATOM 845 C C . ARG B 1 23 ? -7.504 -5.297 -13.523 1 97.31 23 ARG B C 1
ATOM 847 O O . ARG B 1 23 ? -7.969 -4.176 -13.742 1 97.31 23 ARG B O 1
ATOM 854 N N . VAL B 1 24 ? -8.062 -6.414 -13.797 1 98 24 VAL B N 1
ATOM 855 C CA . VAL B 1 24 ? -9.414 -6.379 -14.359 1 98 24 VAL B CA 1
ATOM 856 C C . VAL B 1 24 ? -10.367 -5.723 -13.367 1 98 24 VAL B C 1
ATOM 858 O O . VAL B 1 24 ? -11.211 -4.906 -13.75 1 98 24 VAL B O 1
ATOM 861 N N . ALA B 1 25 ? -10.281 -6.094 -12.109 1 97.38 25 ALA B N 1
ATOM 862 C CA . ALA B 1 25 ? -11.164 -5.605 -11.062 1 97.38 25 ALA B CA 1
ATOM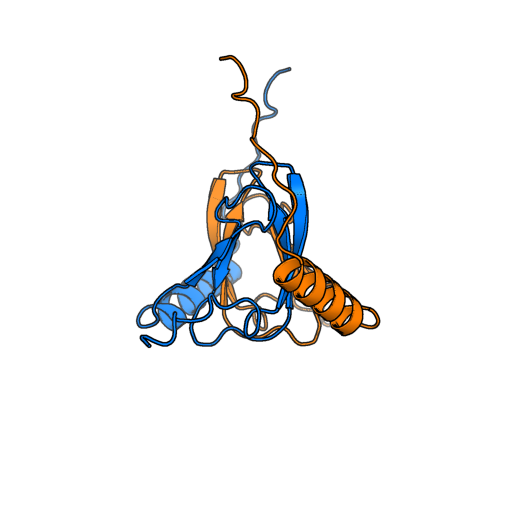 863 C C . ALA B 1 25 ? -11.109 -4.086 -10.961 1 97.38 25 ALA B C 1
ATOM 865 O O . ALA B 1 25 ? -12.125 -3.438 -10.672 1 97.38 25 ALA B O 1
ATOM 866 N N . ILE B 1 26 ? -9.922 -3.461 -11.164 1 97.38 26 ILE B N 1
ATOM 867 C CA . ILE B 1 26 ? -9.789 -2.027 -10.93 1 97.38 26 ILE B CA 1
ATOM 868 C C . ILE B 1 26 ? -9.914 -1.276 -12.258 1 97.38 26 ILE B C 1
ATOM 870 O O . ILE B 1 26 ? -9.766 -0.053 -12.297 1 97.38 26 ILE B O 1
ATOM 874 N N . SER B 1 27 ? -10.148 -1.941 -13.344 1 97.5 27 SER B N 1
ATOM 875 C CA . SER B 1 27 ? -10.086 -1.381 -14.695 1 97.5 27 SER B CA 1
ATOM 876 C C . SER B 1 27 ? -11.039 -0.205 -14.852 1 97.5 27 SER B C 1
ATOM 878 O O . SER B 1 27 ? -10.781 0.713 -15.625 1 97.5 27 SER B O 1
ATOM 880 N N . GLN B 1 28 ? -12.102 -0.171 -14.078 1 97.62 28 GLN B N 1
ATOM 881 C CA . GLN B 1 28 ? -13.086 0.895 -14.227 1 97.62 28 GLN B CA 1
ATOM 882 C C . GLN B 1 28 ? -13.023 1.868 -13.055 1 97.62 28 GLN B C 1
ATOM 884 O O . GLN B 1 28 ? -13.906 2.713 -12.898 1 97.62 28 GLN B O 1
ATOM 889 N N . GLN B 1 29 ? -12.109 1.695 -12.203 1 96.56 29 GLN B N 1
ATOM 890 C CA . GLN B 1 29 ? -11.953 2.57 -11.047 1 96.56 29 GLN B CA 1
ATOM 891 C C . GLN B 1 29 ? -10.922 3.658 -11.305 1 96.56 29 GLN B C 1
ATOM 893 O O . GLN B 1 29 ? -9.93 3.426 -12.008 1 96.56 29 GLN B O 1
ATOM 898 N N . LYS B 1 30 ? -11.133 4.742 -10.734 1 94.38 30 LYS B N 1
ATOM 899 C CA . LYS B 1 30 ? -10.164 5.828 -10.797 1 94.38 30 LYS B CA 1
ATOM 900 C C . LYS B 1 30 ? -9.125 5.699 -9.688 1 94.38 30 LYS B C 1
ATOM 902 O O . LYS B 1 30 ? -9.477 5.559 -8.516 1 94.38 30 LYS B O 1
ATOM 907 N N . PRO B 1 31 ? -7.898 5.73 -10.086 1 94.19 31 PRO B N 1
ATOM 908 C CA . PRO B 1 31 ? -6.859 5.652 -9.055 1 94.19 31 PRO B CA 1
ATOM 909 C C . PRO B 1 31 ? -6.719 6.949 -8.258 1 94.19 31 PRO B C 1
ATOM 911 O O . PRO B 1 31 ? -6.914 8.039 -8.805 1 94.19 31 PRO B O 1
ATOM 914 N N . ARG B 1 32 ? -6.418 6.812 -6.996 1 93.25 32 ARG B N 1
ATOM 915 C CA . ARG B 1 32 ? -6.008 7.906 -6.121 1 93.25 32 ARG B CA 1
ATOM 916 C C . ARG B 1 32 ? -4.609 7.672 -5.57 1 93.25 32 ARG B C 1
ATOM 918 O O . ARG B 1 32 ? -4.328 6.617 -4.996 1 93.25 32 ARG B O 1
ATOM 925 N N . TYR B 1 33 ? -3.814 8.648 -5.629 1 93.38 33 TYR B N 1
ATOM 926 C CA . TYR B 1 33 ? -2.447 8.508 -5.145 1 93.38 33 TYR B CA 1
ATOM 927 C C . TYR B 1 33 ? -2.314 9.023 -3.717 1 93.38 33 TYR B C 1
ATOM 929 O O . TYR B 1 33 ? -2.764 10.125 -3.408 1 93.38 33 TYR B O 1
ATOM 937 N N . LEU B 1 34 ? -1.783 8.18 -2.934 1 93.5 34 LEU B N 1
ATOM 938 C CA . LEU B 1 34 ? -1.367 8.609 -1.604 1 93.5 34 LEU B CA 1
ATOM 939 C C . LEU B 1 34 ? 0.066 9.133 -1.625 1 93.5 34 LEU B C 1
ATOM 941 O O . LEU B 1 34 ? 0.982 8.422 -2.045 1 93.5 34 LEU B O 1
ATOM 945 N N . LYS B 1 35 ? 0.161 10.312 -1.188 1 92.69 35 LYS B N 1
ATOM 946 C CA . LYS B 1 35 ? 1.466 10.961 -1.255 1 92.69 35 LYS B CA 1
ATOM 947 C C . LYS B 1 35 ? 2.176 10.906 0.094 1 92.69 35 LYS B C 1
ATOM 949 O O . LYS B 1 35 ? 1.529 10.922 1.144 1 92.69 35 LYS B O 1
ATOM 954 N N . CYS B 1 36 ? 3.521 10.781 -0.042 1 93.38 36 CYS B N 1
ATOM 955 C CA . CYS B 1 36 ? 4.328 10.906 1.166 1 93.38 36 CYS B CA 1
ATOM 956 C C . CYS B 1 36 ? 4.062 12.227 1.869 1 93.38 36 CYS B C 1
ATOM 958 O O . CYS B 1 36 ? 4.145 13.289 1.251 1 93.38 36 CYS B O 1
ATOM 960 N N . PRO B 1 37 ? 3.742 12.227 3.227 1 92.12 37 PRO B N 1
ATOM 961 C CA . PRO B 1 37 ? 3.438 13.477 3.936 1 92.12 37 PRO B CA 1
ATOM 962 C C . PRO B 1 37 ? 4.66 14.375 4.098 1 92.12 37 PRO B C 1
ATOM 964 O O . PRO B 1 37 ? 4.523 15.562 4.414 1 92.12 37 PRO B O 1
ATOM 967 N N . TYR B 1 38 ? 5.832 13.883 3.816 1 92.81 38 TYR B N 1
ATOM 968 C CA . TYR B 1 38 ? 7.066 14.602 4.109 1 92.81 38 TYR B CA 1
ATOM 969 C C . TYR B 1 38 ? 7.641 15.234 2.848 1 92.81 38 TYR B C 1
ATOM 971 O O . TYR B 1 38 ? 8.102 16.375 2.871 1 92.81 38 TYR B O 1
ATOM 979 N N . CYS B 1 39 ? 7.594 14.445 1.73 1 94.25 39 CYS B N 1
ATOM 980 C CA . CYS B 1 39 ? 8.227 14.984 0.53 1 94.25 39 CYS B CA 1
ATOM 981 C C . CYS B 1 39 ? 7.23 15.062 -0.621 1 94.25 39 CYS B C 1
ATOM 983 O O . CYS B 1 39 ? 7.586 15.484 -1.724 1 94.25 39 CYS B O 1
ATOM 985 N N . GLN B 1 40 ? 6.023 14.586 -0.473 1 91.5 40 GLN B N 1
ATOM 986 C CA . GLN B 1 40 ? 4.898 14.703 -1.396 1 91.5 40 GLN B CA 1
ATOM 987 C C . GLN B 1 40 ? 5.094 13.805 -2.615 1 91.5 40 GLN B C 1
ATOM 989 O O . GLN B 1 40 ? 4.363 13.922 -3.602 1 91.5 40 GLN B O 1
ATOM 994 N N . HIS B 1 41 ? 6.039 12.914 -2.523 1 93 41 HIS B N 1
ATOM 995 C CA . HIS B 1 41 ? 6.207 11.898 -3.562 1 93 41 HIS B CA 1
ATOM 996 C C . HIS B 1 41 ? 5.062 10.891 -3.543 1 93 41 HIS B C 1
ATOM 998 O O . HIS B 1 41 ? 4.582 10.516 -2.473 1 93 41 HIS B O 1
ATOM 1004 N N . ASN B 1 42 ? 4.707 10.398 -4.73 1 90.88 42 ASN B N 1
ATOM 1005 C CA . ASN B 1 42 ? 3.674 9.375 -4.801 1 90.88 42 ASN B CA 1
ATOM 1006 C C . ASN B 1 42 ? 4.125 8.078 -4.137 1 90.88 42 ASN B C 1
ATOM 1008 O O . ASN B 1 42 ? 5.086 7.445 -4.582 1 90.88 42 ASN B O 1
ATOM 1012 N N . ALA B 1 43 ? 3.457 7.754 -3.162 1 88.75 43 ALA B N 1
ATOM 1013 C CA . ALA B 1 43 ? 3.822 6.555 -2.412 1 88.75 43 ALA B CA 1
ATOM 1014 C C . ALA B 1 43 ? 3.145 5.316 -2.996 1 88.75 43 ALA B C 1
ATOM 1016 O O . ALA B 1 43 ? 3.818 4.387 -3.441 1 88.75 43 ALA B O 1
ATOM 1017 N N . ILE B 1 44 ? 1.802 5.301 -2.971 1 94.12 44 ILE B N 1
ATOM 1018 C CA . ILE B 1 44 ? 1.028 4.16 -3.455 1 94.12 44 ILE B CA 1
ATOM 1019 C C . ILE B 1 44 ? -0.251 4.656 -4.129 1 94.12 44 ILE B C 1
ATOM 1021 O O . ILE B 1 44 ? -0.681 5.789 -3.9 1 94.12 44 ILE B O 1
ATOM 1025 N N . ALA B 1 45 ? -0.707 3.797 -5.023 1 95.94 45 ALA B N 1
ATOM 1026 C CA . ALA B 1 45 ? -2.016 4.07 -5.613 1 95.94 45 ALA B CA 1
ATOM 1027 C C . ALA B 1 45 ? -3.09 3.174 -5.004 1 95.94 45 ALA B C 1
ATOM 1029 O O . ALA B 1 45 ? -2.861 1.981 -4.789 1 95.94 45 ALA B O 1
ATOM 1030 N N . VAL B 1 46 ? -4.184 3.844 -4.676 1 97 46 VAL B N 1
ATOM 1031 C CA . VAL B 1 46 ? -5.344 3.119 -4.164 1 97 46 VAL B CA 1
ATOM 1032 C C . VAL B 1 46 ? -6.551 3.379 -5.062 1 97 46 VAL B C 1
ATOM 1034 O O . VAL B 1 46 ? -6.516 4.266 -5.918 1 97 46 VAL B O 1
ATOM 1037 N N . TYR B 1 47 ? -7.488 2.525 -4.887 1 96.06 47 TYR B N 1
ATOM 1038 C CA . TYR B 1 47 ? -8.648 2.564 -5.77 1 96.06 47 TYR B CA 1
ATOM 1039 C C . TYR B 1 47 ? -9.938 2.686 -4.965 1 96.06 47 TYR B C 1
ATOM 1041 O O . TYR B 1 47 ? -9.906 2.785 -3.734 1 96.06 47 TYR B O 1
ATOM 1049 N N . GLU B 1 48 ? -11.039 2.801 -5.602 1 95.19 48 GLU B N 1
ATOM 1050 C CA . GLU B 1 48 ? -12.32 3.074 -4.969 1 95.19 48 GLU B CA 1
ATOM 1051 C C . GLU B 1 48 ? -12.68 1.989 -3.959 1 95.19 48 GLU B C 1
ATOM 1053 O O . GLU B 1 48 ? -13.352 2.262 -2.959 1 95.19 48 GLU B O 1
ATOM 1058 N N . ASP B 1 49 ? -12.211 0.846 -4.125 1 95.38 49 ASP B N 1
ATOM 1059 C CA . ASP B 1 49 ? -12.594 -0.263 -3.258 1 95.38 49 ASP B CA 1
ATOM 1060 C C . ASP B 1 49 ? -11.602 -0.431 -2.109 1 95.38 49 ASP B C 1
ATOM 1062 O O . ASP B 1 49 ? -11.781 -1.29 -1.245 1 95.38 49 ASP B O 1
ATOM 1066 N N . THR B 1 50 ? -10.562 0.348 -2.092 1 95.94 50 THR B N 1
ATOM 1067 C CA . THR B 1 50 ? -9.531 0.194 -1.073 1 95.94 50 THR B CA 1
ATOM 1068 C C . THR B 1 50 ? -9.992 0.779 0.258 1 95.94 50 THR B C 1
ATOM 1070 O O . THR B 1 50 ? -10.586 1.86 0.295 1 95.94 50 THR B O 1
ATOM 1073 N N . ARG B 1 51 ? -9.789 0.019 1.292 1 95.5 51 ARG B N 1
ATOM 1074 C CA . ARG B 1 51 ? -10.102 0.445 2.652 1 95.5 51 ARG B CA 1
ATOM 1075 C C . ARG B 1 51 ? -9.016 -0.007 3.629 1 95.5 51 ARG B C 1
ATOM 1077 O O . ARG B 1 51 ? -8.219 -0.893 3.314 1 95.5 51 ARG B O 1
ATOM 1084 N N . GLY B 1 52 ? -9.039 0.689 4.75 1 96.5 52 GLY B N 1
ATOM 1085 C CA . GLY B 1 52 ? -8.133 0.268 5.805 1 96.5 52 GLY B CA 1
ATOM 1086 C C . GLY B 1 52 ? -6.82 1.031 5.805 1 96.5 52 GLY B C 1
ATOM 1087 O O . GLY B 1 52 ? -6.793 2.223 5.488 1 96.5 52 GLY B O 1
ATOM 1088 N N . HIS B 1 53 ? -5.762 0.359 6.328 1 97.56 53 HIS B N 1
ATOM 1089 C CA . HIS B 1 53 ? -4.477 1.022 6.52 1 97.56 53 HIS B CA 1
ATOM 1090 C C . HIS B 1 53 ? -3.377 0.332 5.719 1 97.56 53 HIS B C 1
ATOM 1092 O O . HIS B 1 53 ? -3.34 -0.898 5.641 1 97.56 53 HIS B O 1
ATOM 1098 N N . VAL B 1 54 ? -2.559 1.1 5.129 1 97.12 54 VAL B N 1
ATOM 1099 C CA . VAL B 1 54 ? -1.411 0.612 4.371 1 97.12 54 VAL B CA 1
ATOM 1100 C C . VAL B 1 54 ? -0.147 1.342 4.82 1 97.12 54 VAL B C 1
ATOM 1102 O O . VAL B 1 54 ? -0.181 2.543 5.094 1 97.12 54 VAL B O 1
ATOM 1105 N N . GLU B 1 55 ? 0.897 0.638 4.969 1 96.62 55 GLU B N 1
ATOM 1106 C CA . GLU B 1 55 ? 2.188 1.205 5.348 1 96.62 55 GLU B CA 1
ATOM 1107 C C . GLU B 1 55 ? 3.205 1.07 4.219 1 96.62 55 GLU B C 1
ATOM 1109 O O . GLU B 1 55 ? 3.334 0.002 3.617 1 96.62 55 GLU B O 1
ATOM 1114 N N . SER B 1 56 ? 3.848 2.137 3.895 1 95.38 56 SER B N 1
ATOM 1115 C CA . SER B 1 56 ? 4.84 2.104 2.824 1 95.38 56 SER B CA 1
ATOM 1116 C C . SER B 1 56 ? 6.035 2.994 3.15 1 95.38 56 SER B C 1
ATOM 1118 O O . SER B 1 56 ? 5.895 3.996 3.855 1 95.38 56 SER B O 1
ATOM 1120 N N . LYS B 1 57 ? 7.172 2.52 2.666 1 94.19 57 LYS B N 1
ATOM 1121 C CA . LYS B 1 57 ? 8.383 3.34 2.707 1 94.19 57 LYS B CA 1
ATOM 1122 C C . LYS B 1 57 ? 8.523 4.172 1.436 1 94.19 57 LYS B C 1
ATOM 1124 O O . LYS B 1 57 ? 8.484 3.631 0.327 1 94.19 57 LYS B O 1
ATOM 1129 N N . CYS B 1 58 ? 8.656 5.477 1.61 1 93.94 58 CYS B N 1
ATOM 1130 C CA . CYS B 1 58 ? 8.781 6.383 0.474 1 93.94 58 CYS B CA 1
ATOM 1131 C C . CYS B 1 58 ? 10.062 6.102 -0.308 1 93.94 58 CYS B C 1
ATOM 1133 O O . CYS B 1 58 ? 11.148 6.051 0.269 1 93.94 58 CYS B O 1
ATOM 1135 N N . LYS B 1 59 ? 9.945 5.996 -1.594 1 90 59 LYS B N 1
ATOM 1136 C CA . LYS B 1 59 ? 11.078 5.688 -2.457 1 90 59 LYS B CA 1
ATOM 1137 C C . LYS B 1 59 ? 12.016 6.887 -2.584 1 90 59 LYS B C 1
ATOM 1139 O O . LYS B 1 59 ? 13.18 6.734 -2.959 1 90 59 LYS B O 1
ATOM 1144 N N . LYS B 1 60 ? 11.414 8.031 -2.238 1 92.62 60 LYS B N 1
ATOM 1145 C CA . LYS B 1 60 ? 12.18 9.258 -2.445 1 92.62 60 LYS B CA 1
ATOM 1146 C C . LYS B 1 60 ? 12.93 9.656 -1.177 1 92.62 60 LYS B C 1
ATOM 1148 O O . LYS B 1 60 ? 14.156 9.797 -1.188 1 92.62 60 LYS B O 1
ATOM 1153 N N . CYS B 1 61 ? 12.227 9.812 -0.09 1 93.5 61 CYS B N 1
ATOM 1154 C CA . CYS B 1 61 ? 12.875 10.344 1.104 1 93.5 61 CYS B CA 1
ATOM 1155 C C . CYS B 1 61 ? 13.156 9.234 2.113 1 93.5 61 CYS B C 1
ATOM 1157 O O . CYS B 1 61 ? 13.852 9.453 3.104 1 93.5 61 CYS B O 1
ATOM 1159 N N . GLY B 1 62 ? 12.555 7.988 1.935 1 92.38 62 GLY B N 1
ATOM 1160 C CA . GLY B 1 62 ? 12.875 6.832 2.758 1 92.38 62 GLY B CA 1
ATOM 1161 C C . GLY B 1 62 ? 12.055 6.758 4.031 1 92.38 62 GLY B C 1
ATOM 1162 O O . GLY B 1 62 ? 12.195 5.82 4.816 1 92.38 62 GLY B O 1
ATOM 1163 N N . ARG B 1 63 ? 11.188 7.723 4.227 1 93.56 63 ARG B N 1
ATOM 1164 C CA . ARG B 1 63 ? 10.375 7.699 5.438 1 93.56 63 ARG B CA 1
ATOM 1165 C C . ARG B 1 63 ? 9.234 6.699 5.312 1 93.56 63 ARG B C 1
ATOM 1167 O O . ARG B 1 63 ? 8.664 6.531 4.234 1 93.56 63 ARG B O 1
ATOM 1174 N N . ILE B 1 64 ? 8.93 6.07 6.422 1 95.19 64 ILE B N 1
ATOM 1175 C CA . ILE B 1 64 ? 7.852 5.09 6.5 1 95.19 64 ILE B CA 1
ATOM 1176 C C . ILE B 1 64 ? 6.582 5.754 7.035 1 95.19 64 ILE B C 1
ATOM 1178 O O . ILE B 1 64 ? 6.633 6.484 8.031 1 95.19 64 ILE B O 1
ATOM 1182 N N . THR B 1 65 ? 5.512 5.605 6.367 1 95.38 65 THR B N 1
ATOM 1183 C CA . THR B 1 65 ? 4.254 6.191 6.812 1 95.38 65 THR B CA 1
ATOM 1184 C C . THR B 1 65 ? 3.129 5.16 6.75 1 95.38 65 THR B C 1
ATOM 1186 O O . THR B 1 65 ? 3.062 4.363 5.812 1 95.38 65 THR B O 1
ATOM 1189 N N . VAL B 1 66 ? 2.271 5.207 7.742 1 96.88 66 VAL B N 1
ATOM 1190 C CA . VAL B 1 66 ? 1.011 4.473 7.719 1 96.88 66 VAL B CA 1
ATOM 1191 C C . VAL B 1 66 ? -0.102 5.371 7.184 1 96.88 66 VAL B C 1
ATOM 1193 O O . VAL B 1 66 ? -0.353 6.449 7.727 1 96.88 66 VAL B O 1
ATOM 1196 N N . PHE B 1 67 ? -0.724 4.887 6.109 1 96.25 67 PHE B N 1
ATOM 1197 C CA . PHE B 1 67 ? -1.807 5.641 5.488 1 96.25 67 PHE B CA 1
ATOM 1198 C C . PHE B 1 67 ? -3.16 5.051 5.863 1 96.25 67 PHE B C 1
ATOM 1200 O O . PHE B 1 67 ? -3.389 3.85 5.695 1 96.25 67 PHE B O 1
ATOM 1207 N N . ASP B 1 68 ? -3.949 5.914 6.441 1 95.94 68 ASP B N 1
ATOM 1208 C CA . ASP B 1 68 ? -5.375 5.609 6.453 1 95.94 68 ASP B CA 1
ATOM 1209 C C . ASP B 1 68 ? -6.027 5.965 5.121 1 95.94 68 ASP B C 1
ATOM 1211 O O . ASP B 1 68 ? -6.23 7.141 4.816 1 95.94 68 ASP B O 1
ATOM 1215 N N . VAL B 1 69 ? -6.402 4.973 4.375 1 94.94 69 VAL B N 1
ATOM 1216 C CA . VAL B 1 69 ? -6.762 5.148 2.971 1 94.94 69 VAL B CA 1
ATOM 1217 C C . VAL B 1 69 ? -7.977 6.066 2.857 1 94.94 69 VAL B C 1
ATOM 1219 O O . VAL B 1 69 ? -8.055 6.895 1.946 1 94.94 69 VAL B O 1
ATOM 1222 N N . LEU B 1 70 ? -8.906 5.961 3.74 1 89.5 70 LEU B N 1
ATOM 1223 C CA . LEU B 1 70 ? -10.133 6.738 3.631 1 89.5 70 LEU B CA 1
ATOM 1224 C C . LEU B 1 70 ? -9.953 8.125 4.234 1 89.5 70 LEU B C 1
ATOM 1226 O O . LEU B 1 70 ? -10.516 9.102 3.73 1 89.5 70 LEU B O 1
ATOM 1230 N N . ASN B 1 71 ? -9.102 8.266 5.207 1 82.5 71 ASN B N 1
ATOM 1231 C CA . ASN B 1 71 ? -9.047 9.531 5.938 1 82.5 71 ASN B CA 1
ATOM 1232 C C . ASN B 1 71 ? -7.879 10.391 5.48 1 82.5 71 ASN B C 1
ATOM 1234 O O . ASN B 1 71 ? -7.73 11.531 5.926 1 82.5 71 ASN B O 1
ATOM 1238 N N . MET B 1 72 ? -7.043 9.836 4.723 1 76.06 72 MET B N 1
ATOM 1239 C CA . MET B 1 72 ? -5.961 10.664 4.195 1 76.06 72 MET B CA 1
ATOM 1240 C C . MET B 1 72 ? -6.281 11.141 2.781 1 76.06 72 MET B C 1
ATOM 1242 O O . MET B 1 72 ? -5.387 11.258 1.941 1 76.06 72 MET B O 1
ATOM 1246 N N . ARG B 1 73 ? -7.566 11.211 2.545 1 65.06 73 ARG B N 1
ATOM 1247 C CA . ARG B 1 73 ? -8.039 11.828 1.308 1 65.06 73 ARG B CA 1
ATOM 1248 C C . ARG B 1 73 ? -7.922 13.344 1.372 1 65.06 73 ARG B C 1
ATOM 1250 O O . ARG B 1 73 ? -8.039 13.938 2.447 1 65.06 73 ARG B O 1
ATOM 1257 N N . ARG B 1 74 ? -7.215 13.891 0.335 1 53.88 74 ARG B N 1
ATOM 1258 C CA . ARG B 1 74 ? -7.184 15.344 0.277 1 53.88 74 ARG B CA 1
ATOM 1259 C C . ARG B 1 74 ? -8.586 15.93 0.448 1 53.88 74 ARG B C 1
ATOM 1261 O O . ARG B 1 74 ? -9.555 15.383 -0.08 1 53.88 74 ARG B O 1
ATOM 1268 N N . LEU B 1 75 ? -8.789 16.625 1.541 1 46 75 LEU B N 1
ATOM 1269 C CA . LEU B 1 75 ? -10.016 17.406 1.697 1 46 75 LEU B CA 1
ATOM 1270 C C . LEU B 1 75 ? -10.297 18.234 0.449 1 46 75 LEU B C 1
ATOM 1272 O O . LEU B 1 75 ? -9.375 18.797 -0.143 1 46 75 LEU B O 1
ATOM 1276 N N . ARG B 1 76 ? -11.305 17.734 -0.389 1 48.12 76 ARG B N 1
ATOM 1277 C CA . ARG B 1 76 ? -11.773 18.672 -1.393 1 48.12 76 ARG B CA 1
ATOM 1278 C C . ARG B 1 76 ? -11.93 20.078 -0.796 1 48.12 76 ARG B C 1
ATOM 1280 O O . ARG B 1 76 ? -12.453 20.219 0.309 1 48.12 76 ARG B O 1
ATOM 1287 N N . PRO B 1 77 ? -11.156 20.984 -1.224 1 45.03 77 PRO B N 1
ATOM 1288 C CA . PRO B 1 77 ? -11.484 22.344 -0.79 1 45.03 77 PRO B CA 1
ATOM 1289 C C . PRO B 1 77 ? -12.984 22.641 -0.881 1 45.03 77 PRO B C 1
ATOM 1291 O O . PRO B 1 77 ? -13.617 22.344 -1.896 1 45.03 77 PRO B O 1
ATOM 1294 N N . ARG B 1 78 ? -13.703 22.531 0.145 1 39.56 78 ARG B N 1
ATOM 1295 C CA . ARG B 1 78 ? -15.047 23.094 0.086 1 39.56 78 ARG B CA 1
ATOM 1296 C C . ARG B 1 78 ? -15.039 24.453 -0.596 1 39.56 78 ARG B C 1
ATOM 1298 O O . ARG B 1 78 ? -14.227 25.328 -0.256 1 39.56 78 ARG B O 1
ATOM 1305 N N . THR B 1 79 ? -15.203 24.547 -1.959 1 37.38 79 THR B N 1
ATOM 1306 C CA . THR B 1 79 ? -15.531 25.859 -2.482 1 37.38 79 THR B CA 1
ATOM 1307 C C . THR B 1 79 ? -16.328 26.672 -1.463 1 37.38 79 THR B C 1
ATOM 1309 O O . THR B 1 79 ? -17.375 26.219 -0.995 1 37.38 79 THR B O 1
ATOM 1312 N N . LYS B 1 80 ? -15.727 27.562 -0.751 1 33.19 80 LYS B N 1
ATOM 1313 C CA . LYS B 1 80 ? -16.516 28.656 -0.198 1 33.19 80 LYS B CA 1
ATOM 1314 C C . LYS B 1 80 ? -17.438 29.266 -1.256 1 33.19 80 LYS B C 1
ATOM 1316 O O . LYS B 1 80 ? -17.016 29.5 -2.391 1 33.19 80 LYS B O 1
#

Foldseek 3Di:
DPPPPDDDDDDDPVVVVVVVVVCVVQVPWDWDFDADPPPRHGFDIDTPPDADWDWTQDPPPRDIDIDGPVPSPPPPPPPD/DPPPPPDDDDDDPVVVVVVVVVCVVQVPWDWDFDADPPPRHGFDIDTPP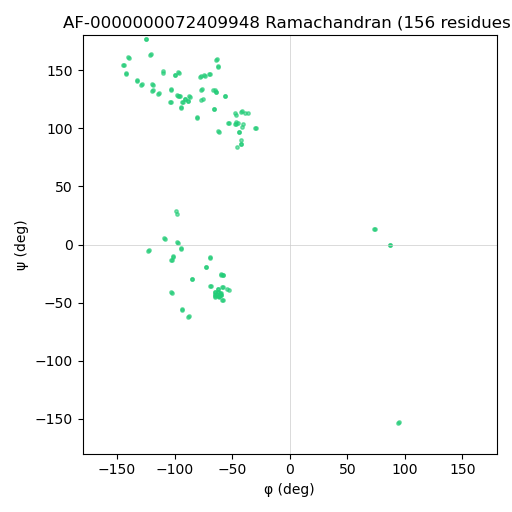DADWDWTQDPPPRDIDIDGPVPSPPPPPPPD

pLDDT: mean 85.49, std 17.94, range [33.19, 98.0]

Nearest PDB structures (foldseek):
  2p4w-assembly1_A  TM=2.866E-01  e=6.599E+00  Pyrococcus furiosus
  2p4w-assembly1_A  TM=2.865E-01  e=6.686E+00  Pyrococcus furiosus

Secondary structure (DSSP, 8-state):
---------PPPHHHHHHHHHHHHHHTTSPPEEEEPTTT--EEEEE-TT-BSEEEEE-TTT--EEEEETTTTS-------/---------PPPHHHHHHHHHHHHHHTTSPPEEEEPTTT--EEEEE-TT-BSEEEEE-TTT--EEEEETTTTS-------

Radius of gyration: 16.81 Å; Cα contacts (8 Å, |Δi|>4): 269; chains: 2; bounding box: 46×61×32 Å

Organism: NCBI:txid2714355

Sequence (160 aa):
MKRASIRVQEPTPELIEKIRRARVAISQQKPRYLKCPYCQHNAIAVYEDTRGHVESKCKKCGRITVFDVLNMRRLRPRTKMKRASIRVQEPTPELIEKIRRARVAISQQKPRYLKCPYCQHNAIAVYEDTRGHVESKCKKCGRITVFDVLNMRRLRPRTK

Solvent-accessible surface area (backbone atoms only — not comparable to full-atom values): 9489 Å² total; per-residue (Å²): 128,80,74,71,77,71,69,70,45,84,55,53,72,68,54,49,49,50,37,51,51,32,47,60,71,46,66,85,48,65,76,44,71,41,51,34,72,39,61,61,46,79,50,38,34,35,36,80,67,35,37,38,40,41,34,42,63,29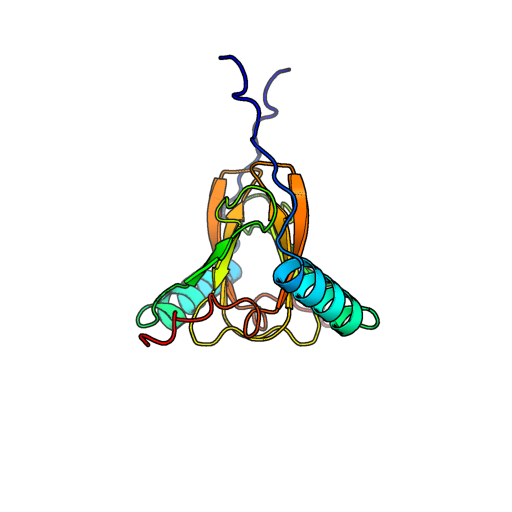,88,80,80,59,53,72,47,50,40,33,57,73,76,66,49,78,72,71,74,71,80,122,128,80,76,73,78,71,69,71,44,84,54,53,71,68,54,48,51,50,38,50,52,34,47,59,71,46,65,86,46,66,77,42,72,41,52,35,73,40,61,61,44,78,51,38,34,34,35,79,65,34,38,38,40,40,33,40,63,29,90,80,80,61,53,72,46,50,39,33,57,72,76,66,48,77,73,71,75,72,80,125